Protein AF-A0A2W5YSA3-F1 (afdb_monomer_lite)

pLDDT: mean 88.76, std 14.31, range [43.19, 98.19]

Foldseek 3Di:
DVVVVVVVVVVVVVVVVVLLVLLVVLLLVVVLVVAPCSPVKDWDDSVQWDWDQDPQWIKIKTWIFGQDPVRHTDIWIKIWTANSPPRDTPDIDTVVVVVVVVVVVVVVVVVVVVVVVVVVVVVVVVVVVVVPDD

Secondary structure (DSSP, 8-state):
-HHHHHHHHHHHHHHHHHHHHHHHHHHHHHHGGGSS-GGG-EEPPGGGSEEEEETTEEEEEEEEEEE-TTS-EEEEEEEEEE-TTT--EEEEEEHHHHHHHHHHHHHHHHHHHHHHHHHHHHHHHHHHHHHT--

Structure (mmCIF, N/CA/C/O backbone):
data_AF-A0A2W5YSA3-F1
#
_entry.id   AF-A0A2W5YSA3-F1
#
loop_
_atom_site.group_PDB
_atom_site.id
_atom_site.type_symbol
_atom_site.label_atom_id
_atom_site.label_alt_id
_atom_site.label_comp_id
_atom_site.label_asym_id
_atom_site.label_entity_id
_atom_site.label_seq_id
_atom_site.pdbx_PDB_ins_code
_atom_site.Cartn_x
_atom_site.Cartn_y
_atom_site.Cartn_z
_atom_site.occupancy
_atom_site.B_iso_or_equiv
_atom_site.auth_seq_id
_atom_site.auth_comp_id
_atom_site.auth_asym_id
_atom_site.auth_atom_id
_atom_site.pdbx_PDB_model_num
ATOM 1 N N . MET A 1 1 ? 10.979 12.027 46.083 1.00 52.09 1 MET A N 1
ATOM 2 C CA . MET A 1 1 ? 10.912 12.401 44.649 1.00 52.09 1 MET A CA 1
ATOM 3 C C . MET A 1 1 ? 10.811 11.214 43.675 1.00 52.09 1 MET A C 1
ATOM 5 O O . MET A 1 1 ? 10.277 11.402 42.596 1.00 52.09 1 MET A O 1
ATOM 9 N N . LYS A 1 2 ? 11.204 9.977 44.039 1.00 49.69 2 LYS A N 1
ATOM 10 C CA . LYS A 1 2 ? 11.086 8.791 43.152 1.00 49.69 2 LYS A CA 1
ATOM 11 C C . LYS A 1 2 ? 9.653 8.274 42.900 1.00 49.69 2 LYS A C 1
ATOM 13 O O . LYS A 1 2 ? 9.413 7.655 41.875 1.00 49.69 2 LYS A O 1
ATOM 18 N N . LYS A 1 3 ? 8.690 8.552 43.793 1.00 48.22 3 LYS A N 1
ATOM 19 C CA . LYS A 1 3 ? 7.286 8.110 43.640 1.00 48.22 3 LYS A CA 1
ATOM 20 C C . LYS A 1 3 ? 6.484 8.918 42.605 1.00 48.22 3 LYS A C 1
ATOM 22 O O . LYS A 1 3 ? 5.576 8.368 42.005 1.00 48.22 3 LYS A O 1
ATOM 27 N N . PHE A 1 4 ? 6.834 10.183 42.360 1.00 43.19 4 PHE A N 1
ATOM 28 C CA . PHE A 1 4 ? 6.128 11.036 41.390 1.00 43.19 4 PHE A CA 1
ATOM 29 C C . PHE A 1 4 ? 6.501 10.718 39.935 1.00 43.19 4 PHE A C 1
ATOM 31 O O . PHE A 1 4 ? 5.636 10.712 39.067 1.00 43.19 4 PHE A O 1
ATOM 38 N N . LEU A 1 5 ? 7.768 10.380 39.679 1.00 51.69 5 LEU A N 1
ATOM 39 C CA . LEU A 1 5 ? 8.243 9.996 38.345 1.00 51.69 5 LEU A CA 1
ATOM 40 C C . LEU A 1 5 ? 7.596 8.697 37.832 1.00 51.69 5 LEU A C 1
ATOM 42 O O . LEU A 1 5 ? 7.287 8.599 36.649 1.00 51.69 5 LEU A O 1
ATOM 46 N N . LEU A 1 6 ? 7.336 7.729 38.719 1.00 48.72 6 LEU A N 1
ATOM 47 C CA . LEU A 1 6 ? 6.720 6.448 38.350 1.00 48.72 6 LEU A CA 1
ATOM 48 C C . LEU A 1 6 ? 5.254 6.606 37.896 1.00 48.72 6 LEU A C 1
ATOM 50 O O . LEU A 1 6 ? 4.809 5.917 36.984 1.00 48.72 6 LEU A O 1
ATOM 54 N N . VAL A 1 7 ? 4.512 7.533 38.512 1.00 53.38 7 VAL A N 1
ATOM 55 C CA . VAL A 1 7 ? 3.094 7.785 38.193 1.00 53.38 7 VAL A CA 1
ATOM 56 C C . VAL A 1 7 ? 2.946 8.470 36.833 1.00 53.38 7 VAL A C 1
ATOM 58 O O . VAL A 1 7 ? 2.056 8.122 36.062 1.00 53.38 7 VAL A O 1
ATOM 61 N N . ILE A 1 8 ? 3.846 9.401 36.506 1.00 53.84 8 ILE A N 1
ATOM 62 C CA . ILE A 1 8 ? 3.826 10.106 35.217 1.00 53.84 8 ILE A CA 1
ATOM 63 C C . ILE A 1 8 ? 4.152 9.141 34.067 1.00 53.84 8 ILE A C 1
ATOM 65 O O . ILE A 1 8 ? 3.468 9.162 33.048 1.00 53.84 8 ILE A O 1
ATOM 69 N N . ALA A 1 9 ? 5.130 8.245 34.239 1.00 52.03 9 ALA A N 1
ATOM 70 C CA . ALA A 1 9 ? 5.494 7.272 33.206 1.00 52.03 9 ALA A CA 1
ATOM 71 C C . ALA A 1 9 ? 4.344 6.301 32.857 1.00 52.03 9 ALA A C 1
ATOM 73 O O . ALA A 1 9 ? 4.110 6.026 31.682 1.00 52.03 9 ALA A O 1
ATOM 74 N N . LEU A 1 10 ? 3.583 5.831 33.855 1.00 52.72 10 LEU A N 1
ATOM 75 C CA . LEU A 1 10 ? 2.411 4.968 33.639 1.00 52.72 10 LEU A CA 1
ATOM 76 C C . LEU A 1 10 ? 1.274 5.692 32.897 1.00 52.72 10 LEU A C 1
ATOM 78 O O . LEU A 1 10 ? 0.627 5.099 32.036 1.00 52.72 10 LEU A O 1
ATOM 82 N N . ALA A 1 11 ? 1.048 6.974 33.196 1.00 53.12 11 ALA A N 1
ATOM 83 C CA . ALA A 1 11 ? 0.022 7.771 32.525 1.00 53.12 11 ALA A CA 1
ATOM 84 C C . ALA A 1 11 ? 0.367 8.058 31.052 1.00 53.12 11 ALA A C 1
ATOM 86 O O . ALA A 1 11 ? -0.512 7.992 30.195 1.00 53.12 11 ALA A O 1
ATOM 87 N N . VAL A 1 12 ? 1.639 8.338 30.742 1.00 53.88 12 VAL A N 1
ATOM 88 C CA . VAL A 1 12 ? 2.093 8.614 29.366 1.00 53.88 12 VAL A CA 1
ATOM 89 C C . VAL A 1 12 ? 2.024 7.357 28.494 1.00 53.88 12 VAL A C 1
ATOM 91 O O . VAL A 1 12 ? 1.471 7.424 27.399 1.00 53.88 12 VAL A O 1
ATOM 94 N N . ALA A 1 13 ? 2.458 6.198 29.004 1.00 56.75 13 ALA A N 1
ATOM 95 C CA . ALA A 1 13 ? 2.367 4.929 28.274 1.00 56.75 13 ALA A CA 1
ATOM 96 C C . ALA A 1 13 ? 0.909 4.527 27.961 1.00 56.75 13 ALA A C 1
ATOM 98 O O . ALA A 1 13 ? 0.604 4.097 26.848 1.00 56.75 13 ALA A O 1
ATOM 99 N N . GLY A 1 14 ? -0.020 4.740 28.905 1.00 54.53 14 GLY A N 1
ATOM 100 C CA . GLY A 1 14 ? -1.452 4.515 28.670 1.00 54.53 14 GLY A CA 1
ATOM 101 C C . GLY A 1 14 ? -2.070 5.491 27.655 1.00 54.53 14 GLY A C 1
ATOM 102 O O . GLY A 1 14 ? -2.969 5.125 26.893 1.00 54.53 14 GLY A O 1
ATOM 103 N N . CYS A 1 15 ? -1.571 6.728 27.593 1.00 58.53 15 CYS A N 1
ATOM 104 C CA . CYS A 1 15 ? -2.024 7.730 26.625 1.00 58.53 15 CYS A CA 1
ATOM 105 C C . CYS A 1 15 ? -1.517 7.423 25.201 1.00 58.53 15 CYS A C 1
ATOM 107 O O . CYS A 1 15 ? -2.269 7.537 24.234 1.00 58.53 15 CYS A O 1
ATOM 109 N N . GLU A 1 16 ? -0.277 6.944 25.061 1.00 59.62 16 GLU A N 1
ATOM 110 C CA . GLU A 1 16 ? 0.267 6.509 23.766 1.00 59.62 16 GLU A CA 1
ATOM 111 C C . GLU A 1 16 ? -0.447 5.264 23.218 1.00 59.62 16 GLU A C 1
ATOM 113 O O . GLU A 1 16 ? -0.766 5.204 22.027 1.00 59.62 16 GLU A O 1
ATOM 118 N N . GLN A 1 17 ? -0.770 4.289 24.075 1.00 62.75 17 GLN A N 1
ATOM 119 C CA . GLN A 1 17 ? -1.512 3.090 23.661 1.00 62.75 17 GLN A CA 1
ATOM 120 C C . GLN A 1 17 ? -2.949 3.398 23.230 1.00 62.75 17 GLN A C 1
ATOM 122 O O . GLN A 1 17 ? -3.436 2.827 22.254 1.00 62.75 17 GLN A O 1
ATOM 127 N N . THR A 1 18 ? -3.617 4.350 23.885 1.00 76.38 18 THR A N 1
ATOM 128 C CA . THR A 1 18 ? -4.966 4.776 23.474 1.00 76.38 18 THR A CA 1
ATOM 129 C C . THR A 1 18 ? -4.971 5.571 22.167 1.00 76.38 18 THR A C 1
ATOM 131 O O . THR A 1 18 ? -5.947 5.492 21.418 1.00 76.38 18 THR A O 1
ATOM 134 N N . HIS A 1 19 ? -3.896 6.297 21.849 1.00 85.69 19 HIS A N 1
ATOM 135 C CA . HIS A 1 19 ? -3.760 7.020 20.581 1.00 85.69 19 HIS A CA 1
ATOM 136 C C . HIS A 1 19 ? -3.557 6.073 19.394 1.00 85.69 19 HIS A C 1
ATOM 138 O O . HIS A 1 19 ? -4.327 6.122 18.430 1.00 85.69 19 HIS A O 1
ATOM 144 N N . ARG A 1 20 ? -2.608 5.133 19.507 1.00 89.81 20 ARG A N 1
ATOM 145 C CA . ARG A 1 20 ? -2.358 4.113 18.472 1.00 89.81 20 ARG A CA 1
ATOM 146 C C . ARG A 1 20 ? -3.596 3.275 18.177 1.00 89.81 20 ARG A C 1
ATOM 148 O O . ARG A 1 20 ? -3.896 3.033 17.011 1.00 89.81 20 ARG A O 1
ATOM 155 N N . ALA A 1 21 ? -4.361 2.918 19.210 1.00 92.06 21 ALA A N 1
ATOM 156 C CA . ALA A 1 21 ? -5.604 2.171 19.054 1.00 92.06 21 ALA A CA 1
ATOM 157 C C . ALA A 1 21 ? -6.650 2.915 18.212 1.00 92.06 21 ALA A C 1
ATOM 159 O O . ALA A 1 21 ? -7.275 2.322 17.333 1.00 92.06 21 ALA A O 1
ATOM 160 N N . LYS A 1 22 ? -6.821 4.221 18.441 1.00 94.06 22 LYS A N 1
ATOM 161 C CA . LYS A 1 22 ? -7.764 5.047 17.674 1.00 94.06 22 LYS A CA 1
ATOM 162 C C . LYS A 1 22 ? -7.321 5.223 16.226 1.00 94.06 22 LYS A C 1
ATOM 164 O O . LYS A 1 22 ? -8.146 5.099 15.327 1.00 94.06 22 LYS A O 1
ATOM 169 N N . VAL A 1 23 ? -6.028 5.463 16.001 1.00 94.62 23 VAL A N 1
ATOM 170 C CA . VAL A 1 23 ? -5.459 5.566 14.649 1.00 94.62 23 VAL A CA 1
ATOM 171 C C . VAL A 1 23 ? -5.640 4.255 13.886 1.00 94.62 23 VAL A C 1
ATOM 173 O O . VAL A 1 23 ? -6.126 4.269 12.756 1.00 94.62 23 VAL A O 1
ATOM 176 N N . PHE A 1 24 ? -5.309 3.124 14.511 1.00 95.88 24 PHE A N 1
ATOM 177 C CA . PHE A 1 24 ? -5.460 1.807 13.897 1.00 95.88 24 PHE A CA 1
ATOM 178 C C . PHE A 1 24 ? -6.926 1.493 13.579 1.00 95.88 24 PHE A C 1
ATOM 180 O O . PHE A 1 24 ? -7.236 1.084 12.466 1.00 95.88 24 PHE A O 1
ATOM 187 N N . SER A 1 25 ? -7.844 1.769 14.511 1.00 95.94 25 SER A N 1
ATOM 188 C CA . SER A 1 25 ? -9.281 1.563 14.299 1.00 95.94 25 SER A CA 1
ATOM 189 C C . SER A 1 25 ? -9.841 2.424 13.159 1.00 95.94 25 SER A C 1
ATOM 191 O O . SER A 1 25 ? -10.621 1.925 12.347 1.00 95.94 25 SER A O 1
ATOM 193 N N . ALA A 1 26 ? -9.419 3.688 13.045 1.00 95.88 26 ALA A N 1
ATOM 194 C CA . ALA A 1 26 ? -9.811 4.558 11.934 1.00 95.88 26 ALA A CA 1
ATOM 195 C C . ALA A 1 26 ? -9.300 4.030 10.581 1.00 95.88 26 ALA A C 1
ATOM 197 O O . ALA A 1 26 ? -10.023 4.047 9.578 1.00 95.88 26 ALA A O 1
ATOM 198 N N . ALA A 1 27 ? -8.065 3.527 10.563 1.00 96.50 27 ALA A N 1
ATOM 199 C CA . ALA A 1 27 ? -7.456 2.953 9.375 1.00 96.50 27 ALA A CA 1
ATOM 200 C C . ALA A 1 27 ? -8.126 1.637 8.949 1.00 96.50 27 ALA A C 1
ATOM 202 O O . ALA A 1 27 ? -8.494 1.499 7.781 1.00 96.50 27 ALA A O 1
ATOM 203 N N . GLU A 1 28 ? -8.372 0.715 9.885 1.00 96.50 28 GLU A N 1
ATOM 204 C CA . GLU A 1 28 ? -9.134 -0.514 9.630 1.00 96.50 28 GLU A CA 1
ATOM 205 C C . GLU A 1 28 ? -10.537 -0.183 9.105 1.00 96.50 28 GLU A C 1
ATOM 207 O O . GLU A 1 28 ? -10.973 -0.744 8.098 1.00 96.50 28 GLU A O 1
ATOM 212 N N . GLY A 1 29 ? -11.221 0.775 9.739 1.00 96.00 29 GLY A N 1
ATOM 213 C CA . GLY A 1 29 ? -12.555 1.221 9.339 1.00 96.00 29 GLY A CA 1
ATOM 214 C C . GLY A 1 29 ? -12.610 1.786 7.919 1.00 96.00 29 GLY A C 1
ATOM 215 O O . GLY A 1 29 ? -13.620 1.621 7.240 1.00 96.00 29 GLY A O 1
ATOM 216 N N . THR A 1 30 ? -11.520 2.398 7.449 1.00 96.44 30 THR A N 1
ATOM 217 C CA . THR A 1 30 ? -11.415 2.919 6.079 1.00 96.44 30 THR A CA 1
ATOM 218 C C . THR A 1 30 ? -11.051 1.836 5.069 1.00 96.44 30 THR A C 1
ATOM 220 O O . THR A 1 30 ? -11.592 1.833 3.968 1.00 96.44 30 THR A O 1
ATOM 223 N N . VAL A 1 31 ? -10.168 0.896 5.420 1.00 96.38 31 VAL A N 1
ATOM 224 C CA . VAL A 1 31 ? -9.741 -0.171 4.498 1.00 96.38 31 VAL A CA 1
ATOM 225 C C . VAL A 1 31 ? -10.797 -1.261 4.352 1.00 96.38 31 VAL A C 1
ATOM 227 O O . VAL A 1 31 ? -11.007 -1.755 3.248 1.00 96.38 31 VAL A O 1
ATOM 230 N N . ARG A 1 32 ? -11.508 -1.623 5.424 1.00 95.75 32 ARG A N 1
ATOM 231 C CA . ARG A 1 32 ? -12.525 -2.684 5.407 1.00 95.75 32 ARG A CA 1
ATOM 232 C C . ARG A 1 32 ? -13.545 -2.556 4.262 1.00 95.75 32 ARG A C 1
ATOM 234 O O . ARG A 1 32 ? -13.689 -3.538 3.540 1.00 95.75 32 ARG A O 1
ATOM 241 N N . PRO A 1 33 ? -14.220 -1.415 4.025 1.00 94.81 33 PRO A N 1
ATOM 242 C CA . PRO A 1 33 ? -15.184 -1.295 2.926 1.00 94.81 33 PRO A CA 1
ATOM 243 C C . PRO A 1 33 ? -14.560 -1.359 1.521 1.00 94.81 33 PRO A C 1
ATOM 245 O O . PRO A 1 33 ? -15.297 -1.533 0.557 1.00 94.81 33 PRO A O 1
ATOM 248 N N . LEU A 1 34 ? -13.234 -1.233 1.384 1.00 91.88 34 LEU A N 1
ATOM 249 C CA . LEU A 1 34 ? -12.533 -1.349 0.097 1.00 91.88 34 LEU A CA 1
ATOM 250 C C . LEU A 1 34 ? -12.297 -2.811 -0.319 1.00 91.88 34 LEU A C 1
ATOM 252 O O . LEU A 1 34 ? -11.920 -3.082 -1.458 1.00 91.88 34 LEU A O 1
ATOM 256 N N . LEU A 1 35 ? -12.480 -3.761 0.600 1.00 92.75 35 LEU A N 1
ATOM 257 C CA . LEU A 1 35 ? -12.248 -5.181 0.355 1.00 92.75 35 LEU A CA 1
ATOM 258 C C . LEU A 1 35 ? -13.470 -5.819 -0.310 1.00 92.75 35 LEU A C 1
ATOM 260 O O . LEU A 1 35 ? -14.606 -5.503 0.027 1.00 92.75 35 LEU A O 1
ATOM 264 N N . LEU A 1 36 ? -13.238 -6.786 -1.202 1.00 91.31 36 LEU A N 1
ATOM 265 C CA . LEU A 1 36 ? -14.318 -7.508 -1.886 1.00 91.31 36 LEU A CA 1
ATOM 266 C C . LEU A 1 36 ? -15.176 -8.337 -0.913 1.00 91.31 36 LEU A C 1
ATOM 268 O O . LEU A 1 36 ? -16.394 -8.397 -1.043 1.00 91.31 36 LEU A O 1
ATOM 272 N N . ALA A 1 37 ? -14.528 -8.967 0.069 1.00 89.62 37 ALA A N 1
ATOM 273 C CA . ALA A 1 37 ? -15.162 -9.795 1.090 1.00 89.62 37 ALA A CA 1
ATOM 274 C C . ALA A 1 37 ? -14.766 -9.302 2.499 1.00 89.62 37 ALA A C 1
ATOM 276 O O . ALA A 1 37 ? -13.954 -9.945 3.174 1.00 89.62 37 ALA A O 1
ATOM 277 N N . PRO A 1 38 ? -15.307 -8.154 2.956 1.00 90.19 38 PRO A N 1
ATOM 278 C CA . PRO A 1 38 ? -14.925 -7.529 4.228 1.00 90.19 38 PRO A CA 1
ATOM 279 C C . PRO A 1 38 ? -15.270 -8.425 5.421 1.00 90.19 38 PRO A C 1
ATOM 281 O O . PRO A 1 38 ? -14.448 -8.636 6.304 1.00 90.19 38 PRO A O 1
ATOM 284 N N . SER A 1 39 ? -16.465 -9.017 5.358 1.00 89.56 39 SER A N 1
ATOM 285 C CA . SER A 1 39 ? -16.791 -10.390 5.744 1.00 89.56 39 SER A CA 1
ATOM 286 C C . SER A 1 39 ? -15.731 -11.236 6.442 1.00 89.56 39 SER A C 1
ATOM 288 O O . SER A 1 39 ? -15.746 -11.516 7.640 1.00 89.56 39 SER A O 1
ATOM 290 N N . THR A 1 40 ? -14.844 -11.714 5.582 1.00 89.75 40 THR A N 1
ATOM 291 C CA . THR A 1 40 ? -13.889 -12.785 5.833 1.00 89.75 40 THR A CA 1
ATOM 292 C C . THR A 1 40 ? -12.469 -12.251 5.960 1.00 89.75 40 THR A C 1
ATOM 294 O O . THR A 1 40 ? -11.530 -13.040 6.062 1.00 89.75 40 THR A O 1
ATOM 297 N N . ALA A 1 41 ? -12.303 -10.928 5.885 1.00 94.62 41 ALA A N 1
ATOM 298 C CA . ALA A 1 41 ? -11.007 -10.287 5.943 1.00 94.62 41 ALA A CA 1
ATOM 299 C C . ALA A 1 41 ? -10.407 -10.423 7.345 1.00 94.62 41 ALA A C 1
ATOM 301 O O . ALA A 1 41 ? -11.085 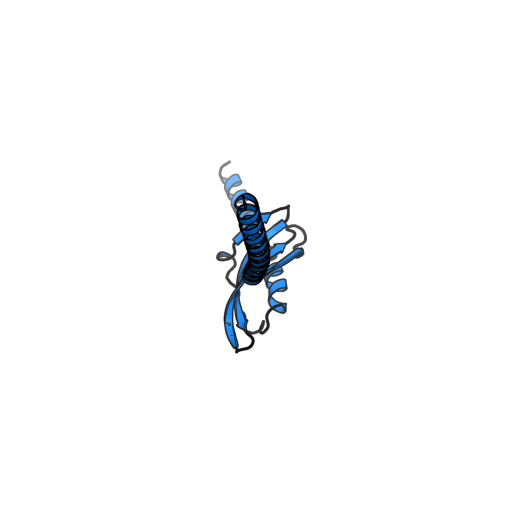-10.209 8.352 1.00 94.62 41 ALA A O 1
ATOM 302 N N . LYS A 1 42 ? -9.121 -10.762 7.407 1.00 96.19 42 LYS A N 1
ATOM 303 C CA . LYS A 1 42 ? -8.359 -10.830 8.654 1.00 96.19 42 LYS A CA 1
ATOM 304 C C . LYS A 1 42 ? -7.339 -9.709 8.658 1.00 96.19 42 LYS A C 1
ATOM 306 O O . LYS A 1 42 ? -6.401 -9.728 7.866 1.00 96.19 42 LYS A O 1
ATOM 311 N N . PHE A 1 43 ? -7.552 -8.736 9.529 1.00 96.50 43 PHE A N 1
ATOM 312 C CA . PHE A 1 43 ? -6.597 -7.665 9.775 1.00 96.50 43 PHE A CA 1
ATOM 313 C C . PHE A 1 43 ? -5.511 -8.149 10.732 1.00 96.50 43 PHE A C 1
ATOM 315 O O . PHE A 1 43 ? -5.760 -9.024 11.567 1.00 96.50 43 PHE A O 1
ATOM 322 N N . CYS A 1 44 ? -4.316 -7.581 10.601 1.00 96.19 44 CYS A N 1
ATOM 323 C CA . CYS A 1 44 ? -3.251 -7.810 11.564 1.00 96.19 44 CYS A CA 1
ATOM 324 C C . CYS A 1 44 ? -3.625 -7.296 12.957 1.00 96.19 44 CYS A C 1
ATOM 326 O O . CYS A 1 44 ? -4.526 -6.470 13.128 1.00 96.19 44 CYS A O 1
ATOM 328 N N . SER A 1 45 ? -2.889 -7.755 13.964 1.00 95.38 45 SER A N 1
ATOM 329 C CA . SER A 1 45 ? -2.936 -7.124 15.280 1.00 95.38 45 SER A CA 1
ATOM 330 C C . SER A 1 45 ? -2.241 -5.757 15.258 1.00 95.38 45 SER A C 1
ATOM 332 O O . SER A 1 45 ? -1.396 -5.475 14.408 1.00 95.38 45 SER A O 1
ATOM 334 N N . MET A 1 46 ? -2.570 -4.892 16.217 1.00 93.88 46 MET A N 1
ATOM 335 C CA . MET A 1 46 ? -1.946 -3.568 16.323 1.00 93.88 46 MET A CA 1
ATOM 336 C C . MET A 1 46 ? -0.429 -3.648 16.551 1.00 93.88 46 MET A C 1
ATOM 338 O O . MET A 1 46 ? 0.295 -2.768 16.099 1.00 93.88 46 MET A O 1
ATOM 342 N N . ASP A 1 47 ? 0.051 -4.701 17.214 1.00 92.62 47 ASP A N 1
ATOM 343 C CA . ASP A 1 47 ? 1.478 -4.922 17.480 1.00 92.62 47 ASP A CA 1
ATOM 344 C C . ASP A 1 47 ? 2.270 -5.275 16.211 1.00 92.62 47 ASP A C 1
ATOM 346 O O . ASP A 1 47 ? 3.475 -5.040 16.136 1.00 92.62 47 ASP A O 1
ATOM 350 N N . GLU A 1 48 ? 1.593 -5.809 15.193 1.00 95.12 48 GLU A N 1
ATOM 351 C CA . GLU A 1 48 ? 2.167 -6.079 13.872 1.00 95.12 48 GLU A CA 1
ATOM 352 C C . GLU A 1 48 ? 2.094 -4.860 12.944 1.00 95.12 48 GLU A C 1
ATOM 354 O O . GLU A 1 48 ? 2.760 -4.827 11.906 1.00 95.12 48 GLU A O 1
ATOM 359 N N . ALA A 1 49 ? 1.288 -3.856 13.302 1.00 96.06 49 ALA A N 1
ATOM 360 C CA . ALA A 1 49 ? 1.168 -2.625 12.544 1.00 96.06 49 ALA A CA 1
ATOM 361 C C . ALA A 1 49 ? 2.349 -1.689 12.832 1.00 96.06 49 ALA A C 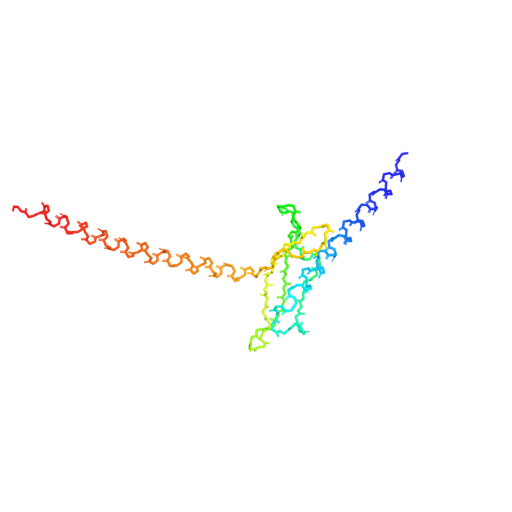1
ATOM 363 O O . ALA A 1 49 ? 2.800 -1.511 13.966 1.00 96.06 49 ALA A O 1
ATOM 364 N N . LYS A 1 50 ? 2.840 -1.032 11.783 1.00 96.38 50 LYS A N 1
ATOM 365 C CA . LYS A 1 50 ? 3.920 -0.051 11.877 1.00 96.38 50 LYS A CA 1
ATOM 366 C C . LYS A 1 50 ? 3.337 1.353 11.911 1.00 96.38 50 LYS A C 1
ATOM 368 O O . LYS A 1 50 ? 2.586 1.726 11.019 1.00 96.38 50 LYS A O 1
ATOM 373 N N . PHE A 1 51 ? 3.735 2.147 12.899 1.00 94.94 51 PHE A N 1
ATOM 374 C CA . PHE A 1 51 ? 3.305 3.537 13.056 1.00 94.94 51 PHE A CA 1
ATOM 375 C C . PHE A 1 51 ? 4.488 4.475 12.824 1.00 94.94 51 PHE A C 1
ATOM 377 O O . PHE A 1 51 ? 5.542 4.306 13.437 1.00 94.94 51 PHE A O 1
ATOM 384 N N . VAL A 1 52 ? 4.315 5.469 11.957 1.00 95.38 52 VAL A N 1
ATOM 385 C CA . VAL A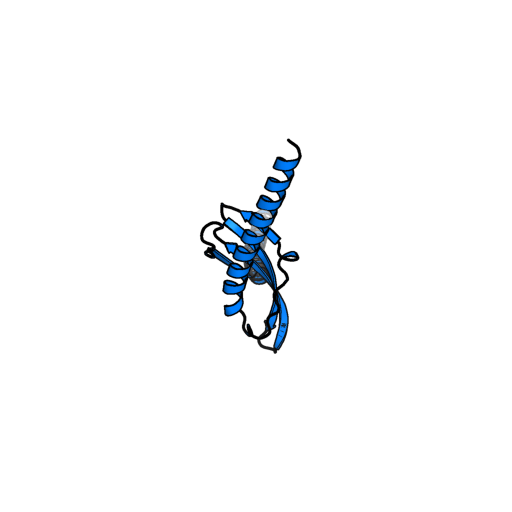 1 52 ? 5.331 6.476 11.625 1.00 95.38 52 VAL A CA 1
ATOM 386 C C . VAL A 1 52 ? 4.667 7.846 11.596 1.00 95.38 52 VAL A C 1
ATOM 388 O O . VAL A 1 52 ? 3.575 7.986 11.059 1.00 95.38 52 VAL A O 1
ATOM 391 N N . GLU A 1 53 ? 5.305 8.865 12.161 1.00 93.94 53 GLU A N 1
ATOM 392 C CA . GLU A 1 53 ? 4.861 10.247 11.974 1.00 93.94 53 GLU A CA 1
ATOM 393 C C . GLU A 1 53 ? 5.460 10.803 10.677 1.00 93.94 5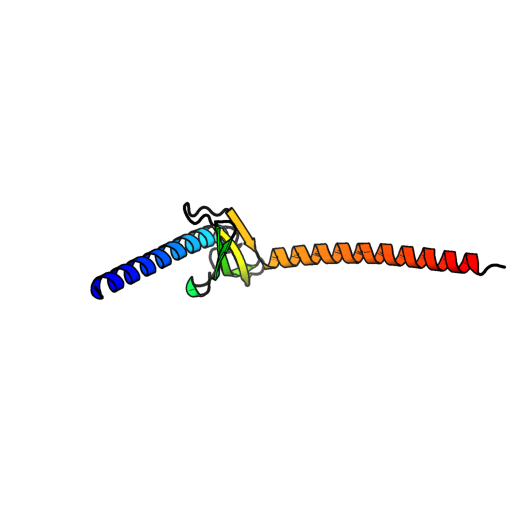3 GLU A C 1
ATOM 395 O O . GLU A 1 53 ? 6.667 10.697 10.449 1.00 93.94 53 GLU A O 1
ATOM 400 N N . LYS A 1 54 ? 4.620 11.369 9.808 1.00 93.12 54 LYS A N 1
ATOM 401 C CA . LYS A 1 54 ? 5.040 11.944 8.528 1.00 93.12 54 LYS A CA 1
ATOM 402 C C . LYS A 1 54 ? 4.151 13.129 8.170 1.00 93.12 54 LYS A C 1
ATOM 404 O O . LYS A 1 54 ? 2.928 13.012 8.188 1.00 93.12 54 LYS A O 1
ATOM 409 N N . ASP A 1 55 ? 4.766 14.265 7.845 1.00 91.31 55 ASP A N 1
ATOM 410 C CA . ASP A 1 55 ? 4.075 15.496 7.429 1.00 91.31 55 ASP A CA 1
ATOM 411 C C . ASP A 1 55 ? 2.972 15.949 8.414 1.00 91.31 55 ASP A C 1
ATOM 413 O O . ASP A 1 55 ? 1.910 16.427 8.016 1.00 91.31 55 ASP A O 1
ATOM 417 N N . GLY A 1 56 ? 3.201 15.757 9.720 1.00 90.62 56 GLY A N 1
ATOM 418 C CA . GLY A 1 56 ? 2.240 16.081 10.784 1.00 90.62 56 GLY A CA 1
ATOM 419 C C . GLY A 1 56 ? 1.060 15.108 10.920 1.00 90.62 56 GLY A C 1
ATOM 420 O O . GLY A 1 56 ? 0.168 15.349 11.734 1.00 90.62 56 GLY A O 1
ATOM 421 N N . ASN A 1 57 ? 1.051 14.013 10.154 1.00 94.06 57 ASN A N 1
ATOM 422 C CA . ASN A 1 57 ? 0.073 12.934 10.240 1.00 94.06 57 ASN A CA 1
ATOM 423 C C . ASN A 1 57 ? 0.685 11.665 10.846 1.00 94.06 57 ASN A C 1
ATOM 425 O O . ASN A 1 57 ? 1.890 11.424 10.753 1.00 94.06 57 ASN A O 1
ATOM 429 N N . GLN A 1 58 ? -0.169 10.813 11.411 1.00 95.44 58 GLN A N 1
ATOM 430 C CA . GLN A 1 58 ? 0.191 9.457 11.801 1.00 95.44 58 GLN A CA 1
ATOM 431 C C . GLN A 1 58 ? -0.051 8.517 10.617 1.00 95.44 58 GLN A C 1
ATOM 433 O O . GLN A 1 58 ? -1.191 8.260 10.235 1.00 95.44 58 GLN A O 1
ATOM 438 N N . VAL A 1 59 ? 1.021 7.988 10.044 1.00 96.75 59 VAL A N 1
ATOM 439 C CA . VAL A 1 59 ? 0.973 6.952 9.014 1.00 96.75 59 VAL A CA 1
ATOM 440 C C . VAL A 1 59 ? 0.996 5.586 9.687 1.00 96.75 59 VAL A C 1
ATOM 442 O O . VAL A 1 59 ? 1.858 5.311 10.525 1.00 96.75 59 VAL A O 1
ATOM 445 N N . VAL A 1 60 ? 0.047 4.729 9.323 1.00 97.06 60 VAL A N 1
ATOM 446 C CA . VAL A 1 60 ? -0.024 3.343 9.778 1.00 97.06 60 VAL A CA 1
ATOM 447 C C . VAL A 1 60 ? 0.087 2.396 8.591 1.00 97.06 60 VAL A C 1
ATOM 449 O O . VAL A 1 60 ? -0.647 2.521 7.611 1.00 97.06 60 VAL A O 1
ATOM 452 N N . THR A 1 61 ? 1.014 1.447 8.684 1.00 97.69 61 THR A N 1
ATOM 453 C CA . THR A 1 61 ? 1.200 0.376 7.705 1.00 97.69 61 THR A CA 1
ATOM 454 C C . THR A 1 61 ? 0.803 -0.950 8.332 1.00 97.69 61 THR A C 1
ATOM 456 O O . THR A 1 61 ? 1.288 -1.289 9.412 1.00 97.69 61 THR A O 1
ATOM 459 N N . PHE A 1 62 ? -0.062 -1.708 7.668 1.00 97.94 62 PHE A N 1
ATOM 460 C CA . PHE A 1 62 ? -0.563 -2.983 8.178 1.00 97.94 62 PHE A CA 1
ATOM 461 C C . PHE A 1 62 ? -0.925 -3.944 7.050 1.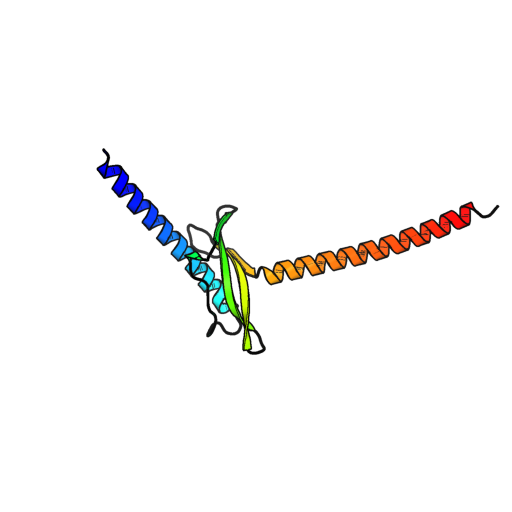00 97.94 62 PHE A C 1
ATOM 463 O O . PHE A 1 62 ? -1.111 -3.531 5.905 1.00 97.94 62 PHE A O 1
ATOM 470 N N . TRP A 1 63 ? -1.031 -5.231 7.379 1.00 97.69 63 TRP A N 1
ATOM 471 C CA . TRP A 1 63 ? -1.468 -6.257 6.437 1.00 97.69 63 TRP A CA 1
ATOM 472 C C . TRP A 1 63 ? -2.928 -6.658 6.673 1.00 97.69 63 TRP A C 1
ATOM 474 O O . TRP A 1 63 ? -3.444 -6.599 7.793 1.00 97.69 63 TRP A O 1
ATOM 484 N N . VAL A 1 64 ? -3.590 -7.085 5.600 1.00 96.88 64 VAL A N 1
ATOM 485 C CA . VAL A 1 64 ? -4.918 -7.701 5.630 1.00 96.88 64 VAL A CA 1
ATOM 486 C C . VAL A 1 64 ? -4.950 -8.906 4.697 1.00 96.88 64 VAL A C 1
ATOM 488 O O . VAL A 1 64 ? -4.566 -8.815 3.532 1.00 96.88 64 VAL A O 1
ATOM 491 N N . ASP A 1 65 ? -5.426 -10.037 5.204 1.00 96.06 65 ASP A N 1
ATOM 492 C CA . ASP A 1 65 ? -5.719 -11.214 4.391 1.00 96.06 65 ASP A CA 1
ATOM 493 C C . ASP A 1 65 ? -7.184 -11.136 3.954 1.00 96.06 65 ASP A C 1
ATOM 495 O O . ASP A 1 65 ? -8.088 -11.248 4.783 1.00 96.06 65 ASP A O 1
ATOM 499 N N . ALA A 1 66 ? -7.435 -10.931 2.661 1.00 94.25 66 ALA A N 1
ATOM 500 C CA . ALA A 1 66 ? -8.783 -10.802 2.107 1.00 94.25 66 ALA A CA 1
ATOM 501 C C . ALA A 1 66 ? -8.952 -11.661 0.851 1.00 94.25 66 ALA A C 1
ATOM 503 O O . ALA A 1 66 ? -7.999 -11.901 0.109 1.00 94.25 66 ALA A O 1
ATOM 504 N N . GLN A 1 67 ? -10.174 -12.135 0.603 1.00 93.38 67 GLN A N 1
ATOM 505 C CA . GLN A 1 67 ? -10.452 -12.933 -0.589 1.00 93.38 67 GLN A CA 1
ATOM 506 C C . GLN A 1 67 ? -10.430 -12.067 -1.850 1.00 93.38 67 GLN A C 1
ATOM 508 O O . GLN A 1 67 ? -10.963 -10.956 -1.876 1.00 93.38 67 GLN A O 1
ATOM 513 N N . ASN A 1 68 ? -9.829 -12.601 -2.910 1.00 89.50 68 ASN A N 1
ATOM 514 C CA . ASN A 1 68 ? -9.950 -12.052 -4.256 1.00 89.50 68 ASN A CA 1
ATOM 515 C C . ASN A 1 68 ? -11.247 -12.530 -4.944 1.00 89.50 68 ASN A C 1
ATOM 517 O O . ASN A 1 68 ? -12.036 -13.279 -4.369 1.00 89.50 68 ASN A O 1
ATOM 521 N N . ALA A 1 69 ? -11.448 -12.140 -6.207 1.00 89.62 69 ALA A N 1
ATOM 522 C CA . ALA A 1 69 ? -12.621 -12.530 -7.001 1.00 89.62 69 ALA A CA 1
ATOM 523 C C . ALA A 1 69 ? -12.778 -14.051 -7.219 1.00 89.62 69 ALA A C 1
ATOM 525 O O . ALA A 1 69 ? -13.845 -14.500 -7.620 1.00 89.62 69 ALA A O 1
ATOM 526 N N . PHE A 1 70 ? -11.738 -14.841 -6.936 1.00 90.88 70 PHE A N 1
ATOM 527 C CA . PHE A 1 70 ? -11.739 -16.302 -7.028 1.00 90.88 70 PHE A CA 1
ATOM 528 C C . PHE A 1 70 ? -11.913 -16.982 -5.659 1.00 90.88 70 PHE A C 1
ATOM 530 O O . PHE A 1 70 ? -11.757 -18.196 -5.555 1.00 90.88 70 PHE A O 1
ATOM 537 N N . GLY A 1 71 ? -12.189 -16.217 -4.597 1.00 88.81 71 GLY A N 1
ATOM 538 C CA . GLY A 1 71 ? -12.339 -16.737 -3.234 1.00 88.81 71 GLY A CA 1
ATOM 539 C C . GLY A 1 71 ? -11.020 -17.123 -2.556 1.00 88.81 71 GLY A C 1
ATOM 540 O O . GLY A 1 71 ? -11.034 -17.658 -1.448 1.00 88.81 71 GLY A O 1
ATOM 541 N N . VAL A 1 72 ? -9.871 -16.849 -3.184 1.00 91.25 72 VAL A N 1
ATOM 542 C CA . VAL A 1 72 ? -8.551 -17.170 -2.624 1.00 91.25 72 VAL A CA 1
ATOM 543 C C . VAL A 1 72 ? -8.127 -16.053 -1.668 1.00 91.25 72 VAL A C 1
ATOM 545 O O . VAL A 1 72 ? -8.124 -14.889 -2.083 1.00 91.25 72 VAL A O 1
ATOM 548 N N . PRO A 1 73 ? -7.756 -16.363 -0.410 1.00 92.06 73 PRO A N 1
ATOM 549 C CA . PRO A 1 73 ? -7.226 -15.366 0.510 1.00 92.06 73 PRO A CA 1
ATOM 550 C C . PRO A 1 73 ? -5.845 -14.899 0.038 1.00 92.06 73 PRO A C 1
ATOM 552 O O . PRO A 1 73 ? -4.937 -15.706 -0.154 1.00 92.06 73 PRO A O 1
ATOM 555 N N . ILE A 1 74 ? -5.691 -13.590 -0.144 1.00 93.19 74 ILE A N 1
ATOM 556 C CA . ILE A 1 74 ? -4.429 -12.943 -0.503 1.00 93.19 74 ILE A CA 1
ATOM 557 C C . ILE A 1 74 ? -4.108 -11.900 0.561 1.00 93.19 74 ILE A C 1
ATOM 559 O O . ILE A 1 74 ? -4.966 -11.091 0.924 1.00 93.19 74 ILE A O 1
ATOM 563 N N . ARG A 1 75 ? -2.858 -11.909 1.025 1.00 95.62 75 ARG A N 1
ATOM 564 C CA . ARG A 1 75 ? -2.318 -10.861 1.886 1.00 95.62 75 ARG A CA 1
ATOM 565 C C . ARG A 1 75 ? -2.040 -9.607 1.070 1.00 95.62 75 ARG A C 1
ATOM 567 O O . ARG A 1 75 ? -1.353 -9.687 0.055 1.00 95.62 75 ARG A O 1
ATOM 574 N N . ARG A 1 76 ? -2.548 -8.468 1.528 1.00 95.31 76 ARG A N 1
ATOM 575 C CA . ARG A 1 76 ? -2.245 -7.139 0.985 1.00 95.31 76 ARG A CA 1
ATOM 576 C C . ARG A 1 76 ? -1.766 -6.216 2.085 1.00 95.31 76 ARG A C 1
ATOM 578 O O . ARG A 1 76 ? -2.185 -6.372 3.233 1.00 95.31 76 ARG A O 1
ATOM 585 N N . HIS A 1 77 ? -0.949 -5.238 1.729 1.00 97.31 77 HIS A N 1
ATOM 586 C CA . HIS A 1 77 ? -0.434 -4.251 2.661 1.00 97.31 77 HIS A CA 1
ATOM 587 C C . HIS A 1 77 ? -1.023 -2.886 2.347 1.00 97.31 77 HIS A C 1
ATOM 589 O O . HIS A 1 77 ? -1.054 -2.436 1.203 1.00 97.31 77 HIS A O 1
ATOM 595 N N . PHE A 1 78 ? -1.483 -2.212 3.390 1.00 97.44 78 PHE A N 1
ATOM 596 C CA . PHE A 1 78 ? -2.050 -0.882 3.287 1.00 97.44 78 PHE A CA 1
ATOM 597 C C . PHE A 1 78 ? -1.199 0.107 4.060 1.00 97.44 78 PHE A C 1
ATOM 599 O O . PHE A 1 78 ? -0.746 -0.185 5.165 1.00 97.44 78 PHE A O 1
ATOM 606 N N . GLU A 1 79 ? -1.024 1.288 3.482 1.00 97.44 79 GLU A N 1
ATOM 607 C CA . GLU A 1 79 ? -0.526 2.475 4.161 1.00 97.44 79 GLU A CA 1
ATOM 608 C C . GLU A 1 79 ? -1.665 3.489 4.263 1.00 97.44 79 GLU A C 1
ATOM 610 O O . GLU A 1 79 ? -2.279 3.862 3.261 1.00 97.44 79 GLU A O 1
ATOM 615 N N . VAL A 1 80 ? -1.969 3.920 5.485 1.00 97.62 80 VAL A N 1
ATOM 616 C CA . VAL A 1 80 ? -3.054 4.860 5.767 1.00 97.62 80 VAL A CA 1
ATOM 617 C C . VAL A 1 80 ? -2.503 6.046 6.542 1.00 97.62 80 VAL A C 1
ATOM 619 O O . VAL A 1 80 ? -1.889 5.876 7.592 1.00 97.62 80 VAL A O 1
ATOM 622 N N . SER A 1 81 ? -2.737 7.256 6.040 1.00 97.50 81 SER A N 1
ATOM 623 C CA . SER A 1 81 ? -2.377 8.499 6.721 1.00 97.50 81 SER A CA 1
ATOM 624 C C . SER A 1 81 ? -3.575 9.026 7.497 1.00 97.50 81 SER A C 1
ATOM 626 O O . SER A 1 81 ? -4.631 9.278 6.915 1.00 97.50 81 SER A O 1
ATOM 628 N N . VAL A 1 82 ? -3.407 9.243 8.797 1.00 97.06 82 VAL A N 1
ATOM 629 C CA . VAL A 1 82 ? -4.465 9.673 9.714 1.00 97.06 82 VAL A CA 1
ATOM 630 C C . VAL A 1 82 ? -4.039 10.949 10.430 1.00 97.06 82 VAL A C 1
ATOM 632 O O . VAL A 1 82 ? -2.920 11.052 10.926 1.00 97.06 82 VAL A O 1
ATOM 635 N N . ASP A 1 83 ? -4.937 11.923 10.516 1.00 94.94 83 ASP A N 1
ATOM 636 C CA . ASP A 1 83 ? -4.728 13.107 11.348 1.00 94.94 83 ASP A CA 1
ATOM 637 C C . ASP A 1 83 ? -4.737 12.695 12.835 1.00 94.94 83 ASP A C 1
ATOM 639 O O . ASP A 1 83 ? -5.754 12.192 13.321 1.00 94.94 83 ASP A O 1
ATOM 643 N N . PRO A 1 84 ? -3.644 12.894 13.594 1.00 89.19 84 PRO A N 1
ATOM 644 C CA . PRO A 1 84 ? -3.529 12.391 14.961 1.00 89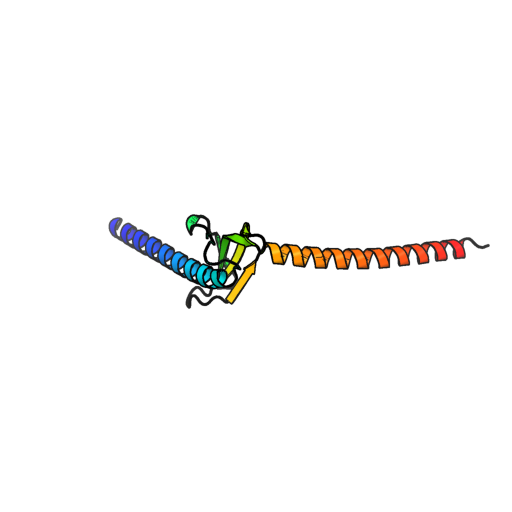.19 84 PRO A CA 1
ATOM 645 C C . PRO A 1 84 ? -4.437 13.118 15.962 1.00 89.19 84 PRO A C 1
ATOM 647 O O . PRO A 1 84 ? -4.595 12.640 17.085 1.00 89.19 84 PRO A O 1
ATOM 650 N N . LYS A 1 85 ? -5.018 14.270 15.603 1.00 89.50 85 LYS A N 1
ATOM 651 C CA . LYS A 1 85 ? -5.904 15.053 16.478 1.00 89.50 85 LYS A CA 1
ATOM 652 C C . LYS A 1 85 ? -7.364 14.700 16.241 1.00 89.50 85 LYS A C 1
ATOM 654 O O . LYS A 1 85 ? -8.125 14.551 17.193 1.00 89.50 85 LYS A O 1
ATOM 659 N N . THR A 1 86 ? -7.750 14.596 14.971 1.00 93.44 86 THR A N 1
ATOM 660 C CA . THR A 1 86 ? -9.147 14.376 14.568 1.00 93.44 86 THR A CA 1
ATOM 661 C C . THR A 1 86 ? -9.463 12.917 14.253 1.00 93.44 86 THR A C 1
ATOM 663 O O . THR A 1 86 ? -10.636 12.567 14.153 1.00 93.44 86 THR A O 1
ATOM 666 N N . TYR A 1 87 ? -8.438 12.074 14.096 1.00 93.00 87 TYR A N 1
ATOM 667 C CA . TYR A 1 87 ? -8.527 10.689 13.619 1.00 93.00 87 TYR A CA 1
ATOM 668 C C . TYR A 1 87 ? -9.183 10.554 12.237 1.00 93.00 87 TYR A C 1
ATOM 670 O O . TYR A 1 87 ? -9.646 9.481 11.859 1.00 93.00 87 TYR A O 1
ATOM 678 N N . GLN A 1 88 ? -9.213 11.643 11.464 1.00 94.38 88 GLN A N 1
ATOM 679 C CA . GLN A 1 88 ? -9.693 11.622 10.089 1.00 94.38 88 GLN A CA 1
ATOM 680 C C . GLN A 1 88 ? -8.625 11.035 9.171 1.00 94.38 88 GLN A C 1
ATOM 682 O O . GLN A 1 88 ? -7.469 11.465 9.187 1.00 94.38 88 GLN A O 1
ATOM 687 N N . VAL A 1 89 ? -9.027 10.082 8.335 1.00 96.19 89 VAL A N 1
ATOM 688 C CA . VAL A 1 89 ? -8.149 9.492 7.324 1.00 96.19 89 VAL A CA 1
ATOM 689 C C . VAL A 1 89 ? -7.964 10.470 6.164 1.00 96.19 89 VAL A C 1
ATOM 691 O O . VAL A 1 89 ? -8.931 10.972 5.597 1.00 96.19 89 VAL A O 1
ATOM 694 N N . LYS A 1 90 ? -6.707 10.758 5.826 1.00 95.69 90 LYS A N 1
ATOM 695 C CA . LYS A 1 90 ? -6.304 11.641 4.722 1.00 95.69 90 LYS A CA 1
ATOM 696 C C . LYS A 1 90 ? -6.025 10.866 3.440 1.00 95.69 90 LYS A C 1
ATOM 698 O O . LYS A 1 90 ? -6.323 11.356 2.356 1.00 95.69 90 LYS A O 1
ATOM 703 N N . SER A 1 91 ? -5.463 9.669 3.561 1.00 95.06 91 SER A N 1
ATOM 704 C CA . SER A 1 91 ? -5.203 8.772 2.436 1.00 95.06 91 SER A CA 1
ATOM 705 C C . SER A 1 91 ? -5.172 7.325 2.909 1.00 95.06 91 SER A C 1
ATOM 707 O O . SER A 1 91 ? -4.815 7.053 4.053 1.00 95.06 91 SER A O 1
ATOM 709 N N . ALA A 1 92 ? -5.538 6.405 2.022 1.00 96.19 92 ALA A N 1
ATOM 710 C CA . ALA A 1 92 ? -5.398 4.968 2.207 1.00 96.19 92 ALA A CA 1
ATOM 711 C C . ALA A 1 92 ? -4.941 4.369 0.878 1.00 96.19 92 ALA A C 1
ATOM 713 O O . ALA A 1 92 ? -5.549 4.631 -0.160 1.00 96.19 92 ALA A O 1
ATOM 714 N N . VAL A 1 93 ? -3.846 3.618 0.903 1.00 95.94 93 VAL A N 1
ATOM 715 C CA . VAL A 1 93 ? -3.164 3.160 -0.305 1.00 95.94 93 VAL A CA 1
ATOM 716 C C . VAL A 1 93 ? -2.771 1.697 -0.152 1.00 95.94 93 VAL A C 1
ATOM 718 O O . VAL A 1 93 ? -2.179 1.321 0.854 1.00 95.94 93 VAL A O 1
ATOM 721 N N . CYS A 1 94 ? -3.096 0.881 -1.154 1.00 95.25 94 CYS A N 1
ATOM 722 C CA . CYS A 1 94 ? -2.626 -0.498 -1.273 1.00 95.25 94 CYS A CA 1
ATOM 723 C C . CYS A 1 94 ? -1.200 -0.482 -1.845 1.00 95.25 94 CYS A C 1
ATOM 725 O O . CYS A 1 94 ? -0.983 0.018 -2.953 1.00 95.25 94 CYS A O 1
ATOM 727 N N . LEU A 1 95 ? -0.219 -0.978 -1.093 1.00 93.94 95 LEU A N 1
ATOM 728 C CA . LEU A 1 95 ? 1.197 -0.857 -1.452 1.00 93.94 95 LEU A CA 1
ATOM 729 C C . LEU A 1 95 ? 1.531 -1.635 -2.726 1.00 93.94 95 LEU A C 1
ATOM 731 O O . LEU A 1 95 ? 2.220 -1.114 -3.602 1.00 93.94 95 LEU A O 1
ATOM 735 N N . GLU A 1 96 ? 0.959 -2.825 -2.885 1.00 91.56 96 GLU A N 1
ATOM 736 C CA . GLU A 1 96 ? 1.165 -3.665 -4.064 1.00 91.56 96 GLU A CA 1
ATOM 737 C C . GLU A 1 96 ? 0.647 -2.994 -5.348 1.00 91.56 96 GLU A C 1
ATOM 739 O O . GLU A 1 96 ? 1.230 -3.143 -6.423 1.00 91.56 96 GLU A O 1
ATOM 744 N N . GLU A 1 97 ? -0.436 -2.216 -5.255 1.00 90.19 97 GLU A N 1
ATOM 745 C CA . GLU A 1 97 ? -0.987 -1.486 -6.403 1.00 90.19 97 GLU A CA 1
ATOM 746 C C . GLU A 1 97 ? -0.096 -0.309 -6.808 1.00 90.19 97 GLU A C 1
ATOM 748 O O . GLU A 1 97 ? 0.085 -0.053 -8.001 1.00 90.19 97 GLU A O 1
ATOM 753 N N . VAL A 1 98 ? 0.509 0.378 -5.836 1.00 92.31 98 VAL A N 1
ATOM 754 C CA . VAL A 1 98 ? 1.472 1.457 -6.101 1.00 92.31 98 VAL A CA 1
ATOM 755 C C . VAL A 1 98 ? 2.735 0.915 -6.750 1.00 92.31 98 VAL A C 1
ATOM 757 O O . VAL A 1 98 ? 3.235 1.507 -7.706 1.00 92.31 98 VAL A O 1
ATOM 760 N N . GLU A 1 99 ? 3.257 -0.200 -6.247 1.00 91.56 99 GLU A N 1
ATOM 761 C CA . GLU A 1 99 ? 4.430 -0.856 -6.822 1.00 91.56 99 GLU A CA 1
ATOM 762 C C . GLU A 1 99 ? 4.153 -1.311 -8.257 1.00 91.56 99 GLU A C 1
ATOM 764 O O . GLU A 1 99 ? 4.937 -1.014 -9.161 1.00 91.56 99 GLU A O 1
ATOM 769 N N . ALA A 1 100 ? 2.990 -1.920 -8.504 1.00 89.69 100 ALA A N 1
ATOM 770 C CA . ALA A 1 100 ? 2.573 -2.307 -9.848 1.00 89.69 100 ALA A CA 1
ATOM 771 C C . ALA A 1 100 ? 2.387 -1.098 -10.784 1.00 89.69 100 ALA A C 1
ATOM 773 O O . ALA A 1 100 ? 2.736 -1.172 -11.964 1.00 89.69 100 ALA A O 1
ATOM 774 N N . ALA A 1 101 ? 1.849 0.021 -10.291 1.00 90.62 101 ALA A N 1
ATOM 775 C CA . ALA A 1 101 ? 1.692 1.242 -11.080 1.00 90.62 101 ALA A CA 1
ATOM 776 C C . ALA A 1 101 ? 3.050 1.850 -11.466 1.00 90.62 101 ALA A C 1
ATOM 778 O O . ALA A 1 101 ? 3.265 2.157 -12.640 1.00 90.62 101 ALA A O 1
ATOM 779 N N . LYS A 1 102 ? 3.985 1.943 -10.511 1.00 93.25 102 LYS A N 1
ATOM 780 C CA . LYS A 1 102 ? 5.357 2.422 -10.747 1.00 93.25 102 LYS A CA 1
ATOM 781 C C . LYS A 1 102 ? 6.119 1.530 -11.723 1.00 93.25 102 LYS A C 1
ATOM 783 O O . LYS A 1 102 ? 6.815 2.042 -12.597 1.00 93.25 102 LYS A O 1
ATOM 788 N N . ALA A 1 103 ? 5.967 0.209 -11.609 1.00 92.19 103 ALA A N 1
ATOM 789 C CA . ALA A 1 103 ? 6.574 -0.739 -12.540 1.00 92.19 103 ALA A CA 1
ATOM 790 C C . ALA A 1 103 ? 6.064 -0.512 -13.972 1.00 92.19 103 ALA A C 1
ATOM 792 O O . ALA A 1 103 ? 6.860 -0.334 -14.886 1.00 92.19 103 ALA A O 1
ATOM 793 N N . ARG A 1 104 ? 4.743 -0.385 -14.158 1.00 93.75 104 ARG A N 1
ATOM 794 C CA . ARG A 1 104 ? 4.144 -0.099 -15.475 1.00 93.75 104 ARG A CA 1
ATOM 795 C C . ARG A 1 104 ? 4.609 1.227 -16.068 1.00 93.75 104 ARG A C 1
ATOM 797 O O . ARG A 1 104 ? 4.760 1.331 -17.281 1.00 93.75 104 ARG A O 1
ATOM 804 N N . GLU A 1 105 ? 4.769 2.256 -15.242 1.00 95.31 105 GLU A N 1
ATOM 805 C CA . GLU A 1 105 ? 5.288 3.550 -15.688 1.00 95.31 105 GLU A CA 1
ATOM 806 C C . GLU A 1 105 ? 6.754 3.444 -16.119 1.00 95.31 105 GLU A C 1
ATOM 808 O O . GLU A 1 105 ? 7.115 3.905 -17.201 1.00 95.31 105 GLU A O 1
ATOM 813 N N . THR A 1 106 ? 7.565 2.744 -15.329 1.00 95.31 106 THR A N 1
ATOM 814 C CA . THR A 1 106 ? 8.974 2.477 -15.642 1.00 95.31 106 THR A CA 1
ATOM 815 C C . THR A 1 106 ? 9.109 1.695 -16.950 1.00 95.31 106 THR A C 1
ATOM 817 O O . THR A 1 106 ? 9.889 2.082 -17.816 1.00 95.31 106 THR A O 1
ATOM 820 N N . ASP A 1 107 ? 8.299 0.653 -17.147 1.00 96.81 107 ASP A N 1
ATOM 821 C CA . ASP A 1 107 ? 8.301 -0.154 -18.372 1.00 96.81 107 ASP A CA 1
ATOM 822 C C . ASP A 1 107 ? 7.935 0.676 -19.612 1.00 96.81 107 ASP A C 1
ATOM 824 O O . ASP A 1 107 ? 8.523 0.506 -20.683 1.00 96.81 107 ASP A O 1
ATOM 828 N N . ARG A 1 108 ? 6.987 1.614 -19.478 1.00 96.62 108 ARG A N 1
ATOM 829 C CA . ARG A 1 108 ? 6.622 2.537 -20.566 1.00 96.62 108 ARG A CA 1
ATOM 830 C C . ARG A 1 108 ? 7.774 3.461 -20.930 1.00 96.62 108 ARG A C 1
ATOM 832 O O . ARG A 1 108 ? 8.012 3.679 -22.119 1.00 96.62 108 ARG A O 1
ATOM 839 N N . GLU A 1 109 ? 8.478 3.985 -19.932 1.00 97.62 109 GLU A N 1
ATOM 840 C CA . GLU A 1 109 ? 9.615 4.870 -20.171 1.00 97.62 109 GLU A CA 1
ATOM 841 C C . GLU A 1 109 ? 10.798 4.106 -20.775 1.00 97.62 109 GLU A C 1
ATOM 843 O O . GLU A 1 109 ? 11.393 4.567 -21.747 1.00 97.62 109 GLU A O 1
ATOM 848 N N . ILE A 1 110 ? 11.072 2.880 -20.315 1.00 97.94 110 ILE A N 1
ATOM 849 C CA . ILE A 1 110 ? 12.077 2.000 -20.930 1.00 97.94 110 ILE A CA 1
ATOM 850 C C . ILE A 1 110 ? 11.739 1.744 -22.403 1.00 97.94 110 ILE A C 1
ATOM 852 O O . ILE A 1 110 ? 12.603 1.901 -23.266 1.00 97.94 110 ILE A O 1
ATOM 856 N N . ALA A 1 111 ? 10.486 1.414 -22.722 1.00 97.75 111 ALA A N 1
ATOM 857 C CA . ALA A 1 111 ? 10.059 1.183 -24.103 1.00 97.75 111 ALA A CA 1
ATOM 858 C C . ALA A 1 111 ? 10.153 2.448 -24.976 1.00 97.75 111 ALA A C 1
ATOM 860 O O . ALA A 1 111 ? 10.357 2.375 -26.192 1.00 97.75 111 ALA A O 1
ATOM 861 N N . ARG A 1 112 ? 9.991 3.634 -24.384 1.00 98.19 112 ARG A N 1
ATOM 862 C CA . ARG A 1 112 ? 10.219 4.903 -25.078 1.00 98.19 112 ARG A CA 1
ATOM 863 C C . ARG A 1 112 ? 11.706 5.107 -25.370 1.00 98.19 112 ARG A C 1
ATOM 865 O O . ARG A 1 112 ? 12.057 5.311 -26.530 1.00 98.19 112 ARG A O 1
ATOM 872 N N . ILE A 1 113 ? 12.559 4.976 -24.359 1.00 98.12 113 ILE A N 1
ATOM 873 C CA . ILE A 1 113 ? 14.013 5.139 -24.488 1.00 98.12 113 ILE A CA 1
ATOM 874 C C . ILE A 1 113 ? 14.592 4.136 -25.488 1.00 98.12 113 ILE A C 1
ATOM 876 O O . ILE A 1 113 ? 15.455 4.491 -26.287 1.00 98.12 113 ILE A O 1
ATOM 880 N N . GLN A 1 114 ? 14.107 2.893 -25.497 1.00 97.75 114 GLN A N 1
ATOM 881 C CA . GLN A 1 114 ? 14.541 1.878 -26.458 1.00 97.75 114 GLN A CA 1
ATOM 882 C C . GLN A 1 114 ? 14.257 2.298 -27.905 1.00 97.75 114 GLN A C 1
ATOM 884 O O . GLN A 1 114 ? 15.149 2.201 -28.744 1.00 97.75 114 GLN A O 1
ATOM 889 N N . ARG A 1 115 ? 13.069 2.848 -28.188 1.00 98.06 115 ARG A N 1
ATOM 890 C CA . ARG A 1 115 ? 12.732 3.364 -29.527 1.00 98.06 115 ARG A CA 1
ATOM 891 C C . ARG A 1 115 ? 13.621 4.538 -29.935 1.00 98.06 115 ARG A C 1
ATOM 893 O O . ARG A 1 115 ? 14.132 4.553 -31.051 1.00 98.06 115 ARG A O 1
ATOM 900 N N . GLU A 1 116 ? 13.844 5.488 -29.027 1.00 97.94 116 GLU A N 1
ATOM 901 C CA . GLU A 1 116 ? 14.746 6.624 -29.272 1.00 97.94 116 GLU A CA 1
ATOM 902 C C . GLU A 1 116 ? 16.194 6.140 -29.507 1.00 97.94 116 GLU A C 1
ATOM 904 O O . GLU A 1 116 ? 16.887 6.623 -30.402 1.00 97.94 116 GLU A O 1
ATOM 909 N N . THR A 1 117 ? 16.636 5.113 -28.775 1.00 98.00 117 THR A N 1
ATOM 910 C CA . THR A 1 117 ? 17.966 4.499 -28.931 1.00 98.00 117 THR A CA 1
ATOM 911 C C . THR A 1 117 ? 18.124 3.813 -30.290 1.00 98.00 117 THR A C 1
ATOM 913 O O . THR A 1 117 ? 19.161 3.960 -30.941 1.00 98.00 117 THR A O 1
ATOM 916 N N . GLU A 1 118 ? 17.106 3.081 -30.750 1.00 98.00 118 GLU A N 1
ATOM 917 C CA . GLU A 1 118 ? 17.098 2.454 -32.077 1.00 98.00 118 GLU A CA 1
ATOM 918 C C . GLU A 1 118 ? 17.139 3.494 -33.204 1.00 98.00 118 GLU A C 1
ATOM 920 O O . GLU A 1 118 ? 17.868 3.320 -34.185 1.00 98.00 118 GLU A O 1
ATOM 925 N N . GLU A 1 119 ? 16.414 4.603 -33.050 1.00 97.81 119 GLU A N 1
ATOM 926 C CA . GLU A 1 119 ? 16.434 5.706 -34.007 1.00 97.81 119 GLU A CA 1
ATOM 927 C C . GLU A 1 119 ? 17.807 6.386 -34.069 1.00 97.81 119 GLU A C 1
ATOM 929 O O . GLU A 1 119 ? 18.361 6.560 -35.160 1.00 97.81 119 GLU A O 1
ATOM 934 N N . ILE A 1 120 ? 18.404 6.695 -32.915 1.00 97.38 120 ILE A N 1
ATOM 935 C CA . ILE A 1 120 ? 19.756 7.265 -32.835 1.00 97.38 120 ILE A CA 1
ATOM 936 C C . ILE A 1 120 ? 20.770 6.325 -33.484 1.00 97.38 120 ILE A C 1
ATOM 938 O O . ILE A 1 120 ? 21.614 6.772 -34.266 1.00 97.38 120 ILE A O 1
ATOM 942 N N . LYS A 1 121 ? 20.681 5.018 -33.215 1.00 97.81 121 LYS A N 1
ATOM 943 C CA . LYS A 1 121 ? 21.560 4.020 -33.831 1.00 97.81 121 LYS A CA 1
ATOM 944 C C . LYS A 1 121 ? 21.429 4.032 -35.353 1.00 97.81 121 LYS A C 1
ATOM 946 O O . LYS A 1 121 ? 22.442 4.091 -36.046 1.00 97.81 121 LYS A O 1
ATOM 951 N N . ARG A 1 122 ? 20.199 4.068 -35.879 1.00 97.12 122 ARG A N 1
ATOM 952 C CA . ARG A 1 122 ? 19.942 4.146 -37.326 1.00 97.12 122 ARG A CA 1
ATOM 953 C C . ARG A 1 122 ? 20.558 5.401 -37.951 1.00 97.12 122 ARG A C 1
ATOM 955 O O . ARG A 1 122 ? 21.223 5.302 -38.981 1.00 97.12 122 ARG A O 1
ATOM 962 N N . LEU A 1 123 ? 20.351 6.567 -37.340 1.00 96.44 123 LEU A N 1
ATOM 963 C CA . LEU A 1 123 ? 20.891 7.844 -37.823 1.00 96.44 123 LEU A CA 1
ATOM 964 C C . LEU A 1 123 ? 22.423 7.882 -37.753 1.00 96.44 123 LEU A C 1
ATOM 966 O O . LEU A 1 123 ? 23.080 8.423 -38.645 1.00 96.44 123 LEU A O 1
ATOM 970 N N . THR A 1 124 ? 22.997 7.270 -36.718 1.00 96.38 124 THR A N 1
ATOM 971 C CA . THR A 1 124 ? 24.449 7.136 -36.560 1.00 96.38 124 THR A CA 1
ATOM 972 C C . THR A 1 124 ? 25.027 6.262 -37.669 1.00 96.38 124 THR A C 1
ATOM 974 O O . THR A 1 124 ? 25.960 6.680 -38.354 1.00 96.38 124 THR A O 1
ATOM 977 N N . ASP A 1 125 ? 24.429 5.095 -37.917 1.00 96.31 125 ASP A N 1
ATOM 978 C CA . ASP A 1 125 ? 24.840 4.191 -38.994 1.00 96.31 125 ASP A CA 1
ATOM 979 C C . ASP A 1 125 ? 24.728 4.865 -40.371 1.00 96.31 125 ASP A C 1
ATOM 981 O O . ASP A 1 125 ? 25.616 4.718 -41.217 1.00 96.31 125 ASP A O 1
ATOM 985 N N . GLU A 1 126 ? 23.670 5.647 -40.605 1.00 95.56 126 GLU A N 1
ATOM 986 C CA . GLU A 1 126 ? 23.506 6.428 -41.833 1.00 95.56 126 GLU A CA 1
ATOM 987 C C . GLU A 1 126 ? 24.591 7.505 -41.980 1.00 95.56 126 GLU A C 1
ATOM 989 O O . GLU A 1 126 ? 25.198 7.634 -43.046 1.00 95.56 126 GLU A O 1
ATOM 994 N N . THR A 1 127 ? 24.883 8.242 -40.909 1.00 95.00 127 THR A N 1
ATOM 995 C CA . THR A 1 127 ? 25.913 9.292 -40.900 1.00 95.00 127 THR A CA 1
ATOM 996 C C . THR A 1 127 ? 27.295 8.704 -41.177 1.00 95.00 127 THR A C 1
ATOM 998 O O . THR A 1 127 ? 28.025 9.205 -42.033 1.00 95.00 127 THR A O 1
ATOM 1001 N N . VAL A 1 128 ? 27.632 7.582 -40.536 1.00 95.56 128 VAL A N 1
ATOM 1002 C CA . VAL A 1 128 ? 28.887 6.857 -40.779 1.00 95.56 128 VAL A CA 1
ATOM 1003 C C . VAL A 1 128 ? 28.978 6.379 -42.228 1.00 95.56 128 VAL A C 1
ATOM 1005 O O . VAL A 1 128 ? 30.033 6.510 -42.849 1.00 95.56 128 VAL A O 1
ATOM 1008 N N . ARG A 1 129 ? 27.884 5.866 -42.809 1.00 93.50 129 ARG A N 1
ATOM 1009 C CA . ARG A 1 129 ? 27.850 5.478 -44.230 1.00 93.50 129 ARG A CA 1
ATOM 1010 C C . ARG A 1 129 ? 28.082 6.665 -45.163 1.00 93.50 129 ARG A C 1
ATOM 1012 O O . ARG A 1 129 ? 28.800 6.501 -46.145 1.00 93.50 129 ARG A O 1
ATOM 1019 N N . ARG A 1 130 ? 27.503 7.837 -44.873 1.00 91.50 130 ARG A N 1
ATOM 1020 C CA . ARG A 1 130 ? 27.715 9.060 -45.670 1.00 91.50 130 ARG A CA 1
ATOM 1021 C C . ARG A 1 130 ? 29.170 9.522 -45.614 1.00 91.50 130 ARG A C 1
ATOM 1023 O O . ARG A 1 130 ? 29.734 9.803 -46.661 1.00 91.50 130 ARG A O 1
ATOM 1030 N N . MET A 1 131 ? 29.793 9.513 -44.434 1.00 90.69 131 MET A N 1
ATOM 1031 C CA . MET A 1 131 ? 31.208 9.886 -44.274 1.00 90.69 131 MET A CA 1
ATOM 1032 C C . MET A 1 131 ? 32.184 8.924 -44.969 1.00 90.69 131 MET A C 1
ATOM 1034 O O . MET A 1 131 ? 33.308 9.306 -45.269 1.00 90.69 131 MET A O 1
ATOM 1038 N N . ARG A 1 132 ? 31.781 7.670 -45.207 1.00 90.38 132 ARG A N 1
ATOM 1039 C CA . ARG A 1 132 ? 32.608 6.651 -45.874 1.00 90.38 132 ARG A CA 1
ATOM 1040 C C . ARG A 1 132 ? 32.448 6.603 -47.397 1.00 90.38 132 ARG A C 1
ATOM 1042 O O . ARG A 1 132 ? 33.127 5.791 -48.022 1.00 90.38 132 ARG A O 1
ATOM 1049 N N . ARG A 1 133 ? 31.559 7.401 -48.002 1.00 73.38 133 ARG A N 1
ATOM 1050 C CA . ARG A 1 133 ? 31.505 7.518 -49.468 1.00 73.38 133 ARG A CA 1
ATOM 1051 C C . ARG A 1 133 ? 32.588 8.515 -49.922 1.00 73.38 133 ARG A C 1
ATOM 1053 O O . ARG A 1 133 ? 32.530 9.648 -49.450 1.00 73.38 133 ARG A O 1
ATOM 1060 N N . PRO A 1 134 ? 33.567 8.087 -50.744 1.00 64.69 134 PRO A N 1
ATOM 1061 C CA . PRO A 1 134 ? 34.620 8.954 -51.275 1.00 64.69 134 PRO A CA 1
ATOM 1062 C C . PRO A 1 134 ? 34.080 10.000 -52.255 1.00 64.69 134 PRO A C 1
ATOM 1064 O O . PRO A 1 134 ? 33.009 9.750 -52.859 1.00 64.69 134 PRO A O 1
#

Sequence (134 aa):
MKKFLLVIALAVAGCEQTHRAKVFSAAEGTVRPLLLAPSTAKFCSMDEAKFVEKDGNQVVTFWVDAQNAFGVPIRRHFEVSVDPKTYQVKSAVCLEEVEAAKARETDREIARIQRETEEIKRLTDETVRRMRRP

Radius of gyration: 25.97 Å; chains: 1; bounding box: 51×33×96 Å